Protein AF-A0AAJ0U2A5-F1 (afdb_monomer)

Mean predicted aligned error: 6.39 Å

Foldseek 3Di:
DAAEDALVLVLLCLDPPDPCVVVSVVVCVVCLVVAYEYEPVSLVSNLCQQQDPPHPPRDPSVVSVVSVVVVQVDPSYDYDYDPDDPVPDPQDPVVPVPDPVCPSDPDDRPPDD

Nearest PDB structures (foldseek):
  7vwo-assembly3_I  TM=8.302E-01  e=1.934E-04  Mycobacterium tuberculosis H37Rv
  5wz4-assembly1_B  TM=6.423E-01  e=7.287E-03  Mycobacterium tuberculosis H37Rv
  3ix7-assembly1_B  TM=4.578E-01  e=4.311E+00  Thermus thermophilus HB8

Sequence (113 aa):
MRALLDVNVLVALLDASHMHHGTAMRWLEREQAHGWASCPITQNGCIRIMSQPAYPAPLPAAAVVARLAEAVVGPDHQFWPDDLNPVVEQTLTWGQVLGHRQLNRHATPVERA

InterPro domains:
  IPR029060 PIN-like domain superfamily [SSF88723] (1-82)

pLDDT: mean 87.26, std 15.44, range [34.84, 98.38]

Organism: NCBI:txid85075

Secondary structure (DSSP, 8-state):
-PEEPPHHHHHHHH-TTSTTHHHHHHHHHHHTTT-EEE-HHHHHHHHHHHTSTTSSSPPPHHHHHHHHHHHHTSTTEEE------TTT-TTS-GGG--SGGGTTS--------

Radius of gyration: 15.54 Å; Cα contacts (8 Å, |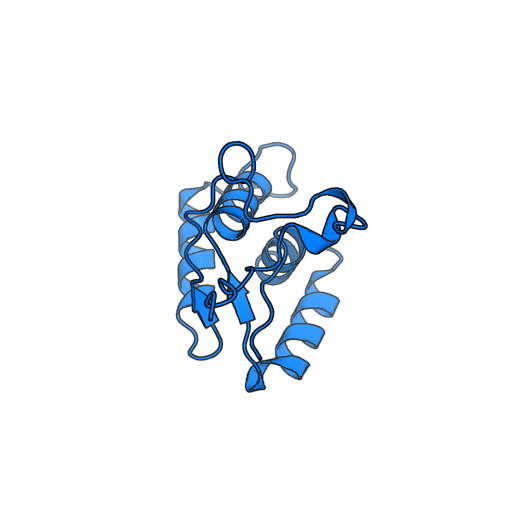Δi|>4): 110; chains: 1; bounding box: 39×26×38 Å

Solvent-accessible surface area (backbone atoms only — not comparable to full-atom values): 6802 Å² total; per-residue (Å²): 115,60,45,61,48,53,33,69,51,52,40,18,60,75,30,82,84,37,95,48,13,71,61,39,46,57,49,46,69,74,39,43,92,44,22,35,26,41,33,66,68,27,52,53,46,30,33,56,50,48,38,30,88,89,33,85,87,50,39,59,51,70,58,43,49,53,55,50,53,63,64,58,66,42,91,41,42,42,82,44,87,81,87,82,50,81,88,80,45,82,85,64,66,65,91,72,60,89,48,82,86,59,72,69,52,86,75,74,80,76,79,81,126

Structure (mmCIF, N/CA/C/O backbone):
data_AF-A0AAJ0U2A5-F1
#
_entry.id   AF-A0AAJ0U2A5-F1
#
loop_
_atom_site.group_PDB
_atom_site.id
_atom_site.type_symbol
_atom_site.label_atom_id
_atom_site.label_alt_id
_atom_site.label_comp_id
_atom_site.label_asym_id
_atom_site.label_entity_id
_atom_site.label_seq_id
_atom_site.pdbx_PDB_ins_code
_atom_site.Cartn_x
_atom_site.Cartn_y
_atom_site.Cartn_z
_atom_site.occupancy
_atom_site.B_iso_or_equiv
_atom_site.auth_seq_id
_atom_site.auth_comp_id
_atom_site.auth_asym_id
_atom_site.auth_atom_id
_atom_site.pdbx_PDB_model_num
ATOM 1 N N . MET A 1 1 ? -18.530 -3.488 5.108 1.00 76.50 1 MET A N 1
ATOM 2 C CA . MET A 1 1 ? -17.544 -2.724 5.907 1.00 76.50 1 MET A CA 1
ATOM 3 C C . MET A 1 1 ? -16.225 -2.835 5.156 1.00 76.50 1 MET A C 1
ATOM 5 O O . MET A 1 1 ? -15.890 -3.960 4.810 1.00 76.50 1 MET A O 1
ATOM 9 N N . ARG A 1 2 ? -15.539 -1.731 4.828 1.00 90.25 2 ARG A N 1
ATOM 10 C CA . ARG A 1 2 ? -14.285 -1.792 4.050 1.00 90.25 2 ARG A CA 1
ATOM 11 C C . ARG A 1 2 ? -13.151 -2.384 4.887 1.00 90.25 2 ARG A C 1
ATOM 13 O O . ARG A 1 2 ? -13.066 -2.103 6.082 1.00 90.25 2 ARG A O 1
ATOM 20 N N . ALA A 1 3 ? -12.277 -3.169 4.264 1.00 92.25 3 ALA A N 1
ATOM 21 C CA . ALA A 1 3 ? -11.092 -3.719 4.921 1.00 92.25 3 ALA A CA 1
ATOM 22 C C . ALA A 1 3 ? -9.867 -2.814 4.706 1.00 92.25 3 ALA A C 1
ATOM 24 O O . ALA A 1 3 ? -9.478 -2.578 3.565 1.00 92.25 3 ALA A O 1
ATOM 25 N N . LEU A 1 4 ? -9.232 -2.342 5.784 1.00 93.62 4 LEU A N 1
ATOM 26 C CA . LEU A 1 4 ? -7.935 -1.661 5.696 1.00 93.62 4 LEU A CA 1
ATOM 27 C C . LEU A 1 4 ? -6.843 -2.684 5.372 1.00 93.62 4 LEU A C 1
ATOM 29 O O . LEU A 1 4 ? -6.632 -3.635 6.129 1.00 93.62 4 LEU A O 1
ATOM 33 N N . LEU A 1 5 ? -6.178 -2.507 4.231 1.00 94.75 5 LEU A N 1
ATOM 34 C CA . LEU A 1 5 ? -5.155 -3.438 3.770 1.00 94.75 5 LEU A CA 1
ATOM 35 C C . LEU A 1 5 ? -3.831 -3.206 4.478 1.00 94.75 5 LEU A C 1
ATOM 37 O O . LEU A 1 5 ? -3.337 -2.087 4.544 1.00 94.75 5 LEU A O 1
ATOM 41 N N . ASP A 1 6 ? -3.220 -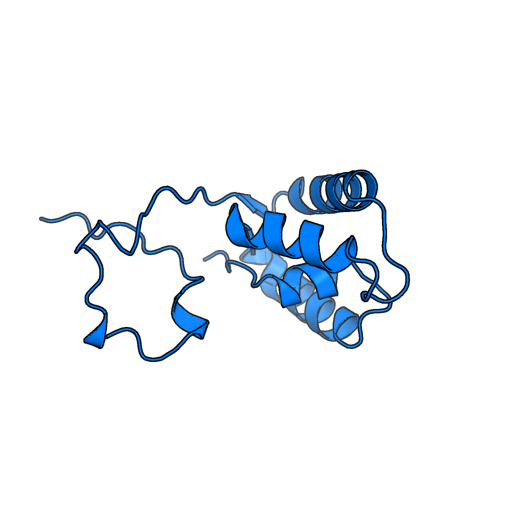4.294 4.936 1.00 94.00 6 ASP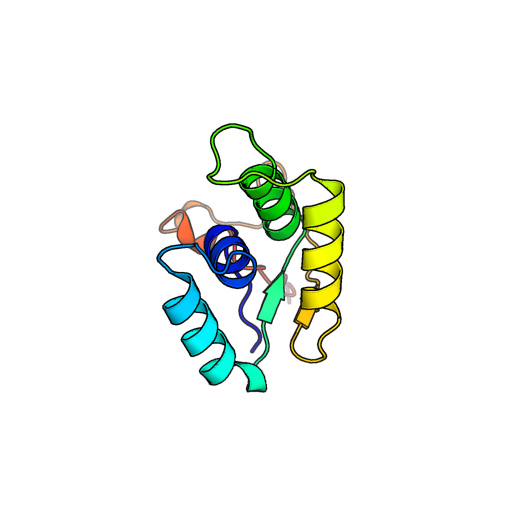 A N 1
ATOM 42 C CA . ASP A 1 6 ? -1.827 -4.284 5.370 1.00 94.00 6 ASP A CA 1
ATOM 43 C C . ASP A 1 6 ? -0.882 -3.937 4.207 1.00 94.00 6 ASP A C 1
ATOM 45 O O . ASP A 1 6 ? -1.179 -4.220 3.041 1.00 94.00 6 ASP A O 1
ATOM 49 N N . VAL A 1 7 ? 0.296 -3.395 4.535 1.00 96.12 7 VAL A N 1
ATOM 50 C CA . VAL A 1 7 ? 1.354 -3.075 3.565 1.00 96.12 7 VAL A CA 1
ATOM 51 C C . VAL A 1 7 ? 1.649 -4.263 2.644 1.00 96.12 7 VAL A C 1
ATOM 53 O O . VAL A 1 7 ? 1.723 -4.088 1.430 1.00 96.12 7 VAL A O 1
ATOM 56 N N . ASN A 1 8 ? 1.777 -5.477 3.186 1.00 95.38 8 ASN A N 1
ATOM 57 C CA . ASN A 1 8 ? 2.140 -6.651 2.391 1.00 95.38 8 ASN A CA 1
ATOM 58 C C . ASN A 1 8 ? 1.033 -7.074 1.422 1.00 95.38 8 ASN A C 1
ATOM 60 O O . ASN A 1 8 ? 1.324 -7.606 0.352 1.00 95.38 8 ASN A O 1
ATOM 64 N N . VAL A 1 9 ? -0.234 -6.840 1.774 1.00 96.25 9 VAL A N 1
ATOM 65 C CA . VAL A 1 9 ? -1.355 -7.111 0.864 1.00 96.25 9 VAL A CA 1
ATOM 66 C C . VAL A 1 9 ? -1.338 -6.107 -0.282 1.00 96.25 9 VAL A C 1
ATOM 68 O O . VAL A 1 9 ? -1.496 -6.505 -1.432 1.00 96.25 9 VAL A O 1
ATOM 71 N N . LEU A 1 10 ? -1.075 -4.830 0.009 1.00 96.62 10 LEU A N 1
ATOM 72 C CA . LEU A 1 10 ? -0.977 -3.789 -1.012 1.00 96.62 10 LEU A CA 1
ATOM 73 C C . LEU A 1 10 ? 0.192 -4.044 -1.977 1.00 96.62 10 LEU A C 1
ATOM 75 O O . LEU A 1 10 ? 0.007 -3.982 -3.190 1.00 96.62 10 LEU A O 1
ATOM 79 N N . VAL A 1 11 ? 1.359 -4.431 -1.452 1.00 97.88 11 VAL A N 1
ATOM 80 C CA . VAL A 1 11 ? 2.514 -4.853 -2.264 1.00 97.88 11 VAL A CA 1
ATOM 81 C C . VAL A 1 11 ? 2.150 -6.053 -3.142 1.00 97.88 11 VAL A C 1
ATOM 83 O O . V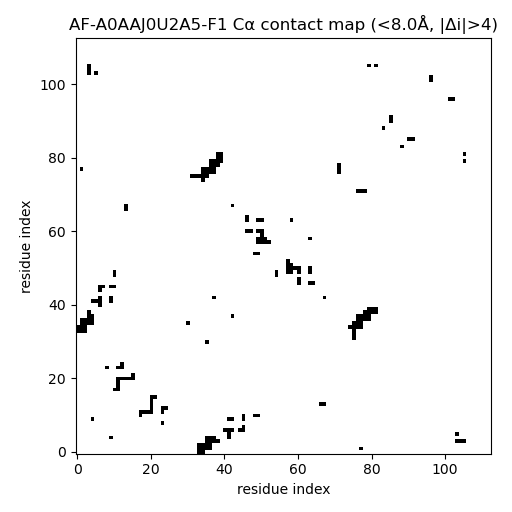AL A 1 11 ? 2.393 -6.023 -4.345 1.00 97.88 11 VAL A O 1
ATOM 86 N N . ALA A 1 12 ? 1.503 -7.079 -2.580 1.00 97.88 12 ALA A N 1
ATOM 87 C CA . ALA A 1 12 ? 1.086 -8.255 -3.341 1.00 97.88 12 ALA A CA 1
ATOM 88 C C . ALA A 1 12 ? 0.068 -7.931 -4.448 1.00 97.88 12 ALA A C 1
ATOM 90 O O . ALA A 1 12 ? 0.088 -8.582 -5.488 1.00 97.88 12 ALA A O 1
ATOM 91 N N . LEU A 1 13 ? -0.820 -6.952 -4.252 1.00 96.50 13 LEU A N 1
ATOM 92 C CA . LEU A 1 13 ? -1.760 -6.510 -5.288 1.00 96.50 13 LEU A CA 1
ATOM 93 C C . LEU A 1 13 ? -1.048 -5.769 -6.427 1.00 96.50 13 LEU A C 1
ATOM 95 O O . LEU A 1 13 ? -1.364 -5.995 -7.593 1.00 96.50 13 LEU A O 1
ATOM 99 N N . LEU A 1 14 ? -0.075 -4.914 -6.106 1.00 96.31 14 LEU A N 1
ATOM 100 C CA . LEU A 1 14 ? 0.626 -4.096 -7.099 1.00 96.31 14 LEU A CA 1
ATOM 101 C C . LEU A 1 14 ? 1.758 -4.841 -7.818 1.00 96.31 14 LEU A C 1
ATOM 103 O O . LEU A 1 14 ? 2.125 -4.470 -8.932 1.00 96.31 14 LEU A O 1
ATOM 107 N N . ASP A 1 15 ? 2.319 -5.894 -7.239 1.00 96.94 15 ASP A N 1
ATOM 108 C CA . ASP A 1 15 ? 3.389 -6.676 -7.855 1.00 96.94 15 ASP A CA 1
ATOM 109 C C . ASP A 1 15 ? 2.885 -8.038 -8.347 1.00 96.94 15 ASP A C 1
ATOM 111 O O . ASP A 1 15 ? 2.692 -8.969 -7.568 1.00 96.94 15 ASP A O 1
ATOM 115 N N . ALA A 1 16 ? 2.731 -8.174 -9.667 1.00 96.31 16 ALA A N 1
ATOM 116 C CA . ALA A 1 16 ? 2.291 -9.418 -10.298 1.00 96.31 16 ALA A CA 1
ATOM 117 C C . ALA A 1 16 ? 3.286 -10.582 -10.127 1.00 96.31 16 ALA A C 1
ATOM 119 O O . ALA A 1 16 ? 2.899 -11.744 -10.252 1.00 96.31 16 ALA A O 1
ATOM 120 N N . SER A 1 17 ? 4.557 -10.285 -9.836 1.00 96.12 17 SER A N 1
ATOM 121 C CA . SER A 1 17 ? 5.590 -11.289 -9.561 1.00 96.12 17 SER A CA 1
ATOM 122 C C . SER A 1 17 ? 5.629 -11.728 -8.094 1.00 96.12 17 SER A C 1
ATOM 124 O O . SER A 1 17 ? 6.289 -12.713 -7.755 1.00 96.12 17 SER A O 1
ATOM 126 N N . HIS A 1 18 ? 4.889 -11.046 -7.216 1.00 97.00 18 HIS A N 1
ATOM 127 C CA . HIS A 1 18 ? 4.833 -11.379 -5.803 1.00 97.00 18 HIS A CA 1
ATOM 128 C C . HIS A 1 18 ? 4.166 -12.744 -5.593 1.00 97.00 18 HIS A C 1
ATOM 130 O O . HIS A 1 18 ? 3.081 -13.018 -6.107 1.00 97.00 18 HIS A O 1
ATOM 136 N N . MET A 1 19 ? 4.756 -13.597 -4.750 1.00 97.12 19 MET A N 1
ATOM 137 C CA . MET A 1 19 ? 4.274 -14.972 -4.527 1.00 97.12 19 MET A CA 1
ATOM 138 C C . MET A 1 19 ? 2.815 -15.063 -4.041 1.00 97.12 19 MET A C 1
ATOM 140 O O . MET A 1 19 ? 2.153 -16.087 -4.204 1.00 97.12 19 MET A O 1
ATOM 144 N N . HIS A 1 20 ? 2.305 -13.991 -3.429 1.00 97.94 20 HIS A N 1
ATOM 145 C C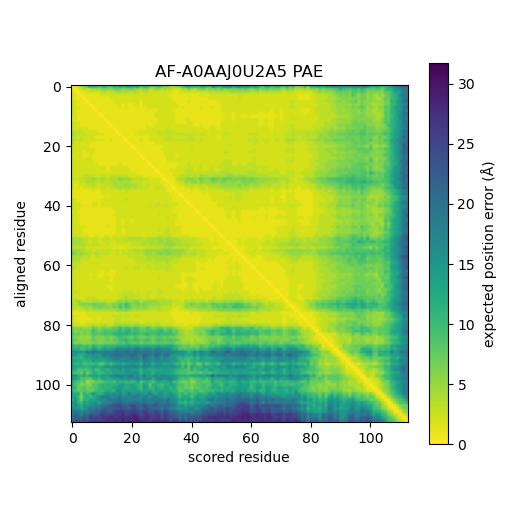A . HIS A 1 20 ? 0.926 -13.894 -2.946 1.00 97.94 20 HIS A CA 1
ATOM 146 C C . HIS A 1 20 ? -0.016 -13.110 -3.865 1.00 97.94 20 HIS A C 1
ATOM 148 O O . HIS A 1 20 ? -1.183 -12.965 -3.506 1.00 97.94 20 HIS A O 1
ATOM 154 N N . HIS A 1 21 ? 0.434 -12.654 -5.039 1.00 97.69 21 HIS A N 1
ATOM 155 C CA . HIS A 1 21 ? -0.373 -11.845 -5.957 1.00 97.69 21 HIS A CA 1
ATOM 156 C C . HIS A 1 21 ? -1.721 -12.496 -6.274 1.00 97.69 21 HIS A C 1
ATOM 158 O O . HIS A 1 21 ? -2.774 -11.925 -6.003 1.00 97.69 21 HIS A O 1
ATOM 164 N N . GLY A 1 22 ? -1.713 -13.756 -6.719 1.00 98.19 22 GLY A N 1
ATOM 165 C CA . GLY A 1 22 ? -2.953 -14.474 -7.024 1.00 98.19 22 GLY A CA 1
ATOM 166 C C . GLY A 1 22 ? -3.874 -14.655 -5.810 1.00 98.19 22 GLY A C 1
ATOM 167 O O . GLY A 1 22 ? -5.092 -14.652 -5.954 1.00 98.19 22 GLY A O 1
ATOM 168 N N . THR A 1 23 ? -3.324 -14.796 -4.600 1.00 98.06 23 THR A N 1
ATOM 169 C CA . THR A 1 23 ? -4.137 -14.884 -3.374 1.00 98.06 23 THR A CA 1
ATOM 170 C C . THR A 1 23 ? -4.763 -13.538 -3.021 1.00 98.06 23 THR A C 1
ATOM 172 O O . THR A 1 23 ? -5.940 -13.511 -2.663 1.00 98.06 23 THR A O 1
ATOM 175 N N . ALA A 1 24 ? -4.008 -12.445 -3.150 1.00 97.31 24 ALA A N 1
ATOM 176 C CA . ALA A 1 24 ? -4.488 -11.092 -2.900 1.00 97.31 24 ALA A CA 1
ATOM 177 C C . ALA A 1 24 ? -5.568 -10.683 -3.915 1.00 97.31 24 ALA A C 1
ATOM 179 O O . ALA A 1 24 ? -6.631 -10.227 -3.505 1.00 97.31 24 ALA A O 1
ATOM 180 N N . MET A 1 25 ? -5.357 -10.956 -5.207 1.00 96.56 25 MET A N 1
ATOM 181 C CA . MET A 1 25 ? -6.343 -10.698 -6.265 1.00 96.56 25 MET A CA 1
ATOM 182 C C . MET A 1 25 ? -7.642 -11.473 -6.037 1.00 96.56 25 MET A C 1
ATOM 184 O O . MET A 1 25 ? -8.709 -10.873 -6.001 1.00 96.56 25 MET A O 1
ATOM 188 N N . ARG A 1 26 ? -7.565 -12.782 -5.752 1.00 97.38 26 ARG A N 1
ATOM 189 C CA . ARG A 1 26 ? -8.760 -13.584 -5.425 1.00 97.38 26 ARG A CA 1
ATOM 190 C C . ARG A 1 26 ? -9.499 -13.079 -4.189 1.00 97.38 26 ARG A C 1
ATOM 192 O O . ARG A 1 26 ? -10.702 -13.277 -4.071 1.00 97.38 26 ARG A O 1
ATOM 199 N N . TRP A 1 27 ? -8.782 -12.533 -3.208 1.00 95.56 27 TRP A N 1
ATOM 200 C CA . TRP A 1 27 ? -9.419 -11.912 -2.051 1.00 95.56 27 TRP A CA 1
ATOM 201 C C . TRP A 1 27 ? -10.126 -10.615 -2.454 1.00 95.56 27 TRP A C 1
ATOM 203 O O . TRP A 1 27 ? -11.296 -10.459 -2.119 1.00 95.56 27 TRP A O 1
ATOM 213 N N . LEU A 1 28 ? -9.464 -9.749 -3.227 1.00 94.00 28 LEU A N 1
ATOM 214 C CA . LEU A 1 28 ? -10.028 -8.481 -3.682 1.00 94.00 28 LEU A CA 1
ATOM 215 C C . LEU A 1 28 ? -11.278 -8.701 -4.543 1.00 94.00 28 LEU A C 1
ATOM 217 O O . LEU A 1 28 ? -12.289 -8.063 -4.299 1.00 94.00 28 LEU A O 1
ATOM 221 N N . GLU A 1 29 ? -11.250 -9.659 -5.471 1.00 94.44 29 GLU A N 1
ATOM 222 C CA . GLU A 1 29 ? -12.406 -10.039 -6.296 1.00 94.44 29 GLU A CA 1
ATOM 223 C C . GLU A 1 29 ? -13.607 -10.486 -5.451 1.00 94.44 29 GLU A C 1
ATOM 225 O O . GLU A 1 29 ? -14.744 -10.118 -5.739 1.00 94.44 29 GLU A O 1
ATOM 230 N N . ARG A 1 30 ? -13.369 -11.261 -4.385 1.00 94.75 30 ARG A N 1
ATOM 231 C CA . ARG A 1 30 ? -14.437 -11.716 -3.479 1.00 94.75 30 ARG A CA 1
ATOM 232 C C . ARG A 1 30 ? -14.997 -10.591 -2.613 1.00 94.75 30 ARG A C 1
ATOM 234 O O . ARG A 1 30 ? -16.190 -10.591 -2.331 1.00 94.75 30 ARG A O 1
ATOM 241 N N . GLU A 1 31 ? -14.151 -9.660 -2.181 1.00 93.00 31 GLU A N 1
ATOM 242 C CA . GLU A 1 31 ? -14.518 -8.590 -1.246 1.00 93.00 31 GLU A CA 1
ATOM 243 C C . GLU A 1 31 ? -14.803 -7.245 -1.926 1.00 93.00 31 GLU A C 1
ATOM 245 O O . GLU A 1 31 ? -15.119 -6.271 -1.243 1.00 93.00 31 GLU A O 1
ATOM 250 N N . GLN A 1 32 ? -14.747 -7.172 -3.259 1.00 89.81 32 GLN A N 1
ATOM 251 C CA . GLN A 1 32 ? -14.885 -5.926 -4.019 1.00 89.81 32 GLN A CA 1
ATOM 252 C C . GLN A 1 32 ? -16.163 -5.156 -3.657 1.00 89.81 32 GLN A C 1
ATOM 254 O O . GLN A 1 32 ? -16.132 -3.936 -3.517 1.00 89.81 32 GLN A O 1
ATOM 259 N N . ALA A 1 33 ? -17.272 -5.868 -3.426 1.00 91.81 33 ALA A N 1
ATOM 260 C CA . ALA A 1 33 ? -18.546 -5.270 -3.022 1.00 91.81 33 ALA A CA 1
ATOM 261 C C . ALA A 1 33 ? -18.493 -4.584 -1.641 1.00 91.81 33 ALA A C 1
ATOM 263 O O . ALA A 1 33 ? -19.232 -3.632 -1.392 1.00 91.81 33 ALA A O 1
ATOM 264 N N . HIS A 1 34 ? -17.628 -5.051 -0.737 1.00 93.19 34 HIS A N 1
ATOM 265 C CA . HIS A 1 34 ? -17.390 -4.418 0.561 1.00 93.19 34 HIS A CA 1
ATOM 266 C C . HIS A 1 34 ? -16.361 -3.289 0.484 1.00 93.19 34 HIS A C 1
ATOM 268 O O . HIS A 1 34 ? -16.370 -2.415 1.356 1.00 93.19 34 HIS A O 1
ATOM 274 N N . GLY A 1 35 ? -15.515 -3.316 -0.547 1.00 93.31 35 GLY A N 1
ATOM 275 C CA . GLY A 1 35 ? -14.421 -2.390 -0.781 1.00 93.31 35 GLY A CA 1
ATOM 276 C C . GLY A 1 35 ? -13.242 -2.584 0.172 1.00 93.31 35 GLY A C 1
ATOM 277 O O . GLY A 1 35 ? -13.265 -3.369 1.126 1.00 93.31 35 GLY A O 1
ATOM 278 N N . TRP A 1 36 ? -12.200 -1.806 -0.062 1.00 95.56 36 TRP A N 1
ATOM 279 C CA . TRP A 1 36 ? -10.972 -1.812 0.716 1.00 95.56 36 TRP A CA 1
ATOM 280 C C . TRP A 1 36 ? -10.533 -0.387 1.034 1.00 95.56 36 TRP A C 1
ATOM 282 O O . TRP A 1 36 ? -11.005 0.589 0.452 1.00 95.56 36 TRP A O 1
ATOM 292 N N . ALA A 1 37 ? -9.650 -0.262 2.011 1.00 95.62 37 ALA A N 1
ATOM 293 C CA . ALA A 1 37 ? -9.090 1.008 2.414 1.00 95.62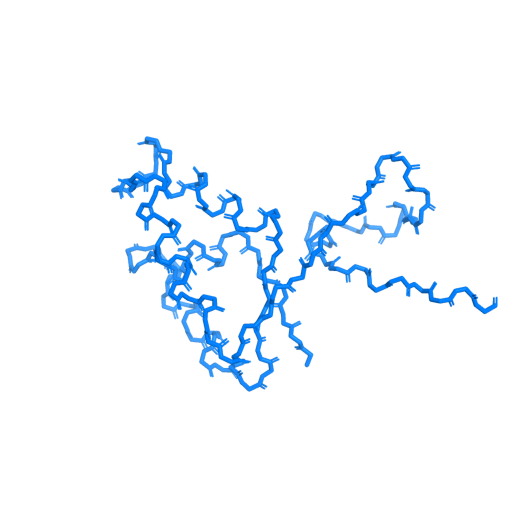 37 ALA A CA 1
ATOM 294 C C . ALA A 1 37 ? -7.569 0.936 2.494 1.00 95.62 37 ALA A C 1
ATOM 296 O O . ALA A 1 37 ? -6.980 -0.122 2.727 1.00 95.62 37 ALA A O 1
ATOM 297 N N . SER A 1 38 ? -6.943 2.094 2.336 1.00 96.12 38 SER A N 1
ATOM 298 C CA . SER A 1 38 ? -5.540 2.322 2.675 1.00 96.12 38 SER A CA 1
ATOM 299 C C . SER A 1 38 ? -5.432 3.562 3.551 1.00 96.12 38 SER A C 1
ATOM 301 O O . SER A 1 38 ? -6.272 4.454 3.455 1.00 96.12 38 SER A O 1
ATOM 303 N N . CYS A 1 39 ? -4.364 3.664 4.325 1.00 95.00 39 CYS A N 1
ATOM 304 C CA . CYS A 1 39 ? -4.037 4.830 5.138 1.00 95.00 39 CYS A CA 1
ATOM 305 C C . CYS A 1 39 ? -2.611 5.336 4.829 1.00 95.00 39 CYS A C 1
ATOM 307 O O . CYS A 1 39 ? -1.888 4.680 4.059 1.00 95.00 39 CYS A O 1
ATOM 309 N N . PRO A 1 40 ? -2.167 6.468 5.417 1.00 94.44 40 PRO A N 1
ATOM 310 C CA . PRO A 1 40 ? -0.811 6.979 5.221 1.00 94.44 40 PRO A CA 1
ATOM 311 C C . PRO A 1 40 ? 0.274 5.919 5.454 1.00 94.44 40 PRO A C 1
ATOM 313 O O . PRO A 1 40 ? 1.183 5.769 4.638 1.00 94.44 40 PRO A O 1
ATOM 316 N N . ILE A 1 41 ? 0.156 5.131 6.530 1.00 9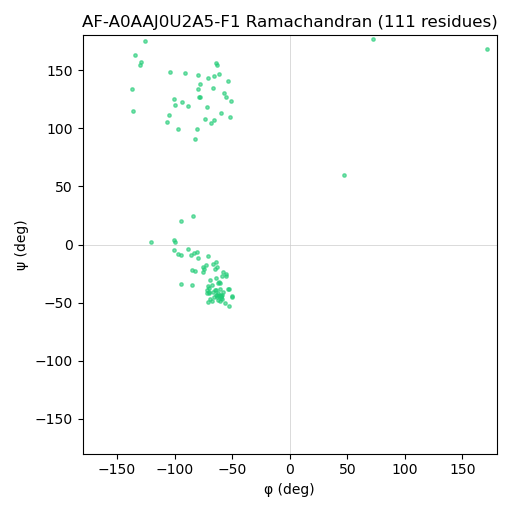3.50 41 ILE A N 1
ATOM 317 C CA . ILE A 1 41 ? 1.140 4.100 6.891 1.00 93.50 41 ILE A CA 1
ATOM 318 C C . ILE A 1 41 ? 1.223 3.022 5.807 1.00 93.50 41 ILE A C 1
ATOM 320 O O . ILE A 1 41 ? 2.320 2.646 5.389 1.00 93.50 41 ILE A O 1
ATOM 324 N N . THR A 1 42 ? 0.081 2.540 5.312 1.00 95.75 42 THR A N 1
ATOM 325 C CA . THR A 1 42 ? 0.051 1.431 4.350 1.00 95.75 42 THR A CA 1
ATOM 326 C C . THR A 1 42 ? 0.559 1.860 2.975 1.00 95.75 42 THR A C 1
ATOM 328 O O . THR A 1 42 ? 1.313 1.123 2.340 1.00 95.75 42 THR A O 1
ATOM 331 N N . GLN A 1 43 ? 0.208 3.076 2.535 1.00 97.31 43 GLN A N 1
ATOM 332 C CA . GLN A 1 43 ? 0.674 3.635 1.263 1.00 97.31 43 GLN A CA 1
ATOM 333 C C . GLN A 1 43 ? 2.181 3.921 1.298 1.00 97.31 43 GLN A C 1
ATOM 335 O O . GLN A 1 43 ? 2.915 3.462 0.422 1.00 97.31 43 GLN A O 1
ATOM 340 N N . ASN A 1 44 ? 2.666 4.588 2.350 1.00 97.00 44 ASN A N 1
ATOM 341 C CA . ASN A 1 44 ? 4.093 4.867 2.522 1.00 97.00 44 ASN A CA 1
ATOM 342 C C . ASN A 1 44 ? 4.911 3.580 2.651 1.00 97.00 44 ASN A C 1
ATOM 344 O O . ASN A 1 44 ? 5.974 3.464 2.043 1.00 97.00 44 ASN A O 1
ATOM 348 N N . GLY A 1 45 ? 4.415 2.595 3.406 1.00 97.00 45 GLY A N 1
ATOM 349 C CA . GLY A 1 45 ? 5.053 1.288 3.537 1.00 97.00 45 GLY A CA 1
ATOM 350 C C . GLY A 1 45 ? 5.192 0.578 2.191 1.00 97.00 45 GLY A C 1
ATOM 351 O O . GLY A 1 45 ? 6.273 0.084 1.876 1.00 97.00 45 GLY A O 1
ATOM 352 N N . CYS A 1 46 ? 4.140 0.596 1.369 1.00 98.06 46 CYS A N 1
ATOM 353 C CA . CYS A 1 46 ? 4.158 0.002 0.035 1.00 98.06 46 CYS A CA 1
ATOM 354 C C . CYS A 1 46 ? 5.185 0.677 -0.880 1.00 98.06 46 CYS A C 1
ATOM 356 O O . CYS A 1 46 ? 6.002 -0.010 -1.494 1.00 98.06 46 CYS A O 1
ATOM 358 N N . ILE A 1 47 ? 5.196 2.016 -0.920 1.00 98.38 47 ILE A N 1
ATOM 359 C CA . ILE A 1 47 ? 6.177 2.793 -1.693 1.00 98.38 47 ILE A CA 1
ATOM 360 C C . ILE A 1 47 ? 7.593 2.411 -1.266 1.00 98.38 47 ILE A C 1
ATOM 362 O O . ILE A 1 47 ? 8.415 2.054 -2.105 1.00 98.38 47 ILE A O 1
ATOM 366 N N . ARG A 1 48 ? 7.855 2.414 0.045 1.00 98.38 48 ARG A N 1
ATOM 367 C CA . ARG A 1 48 ? 9.183 2.154 0.607 1.00 98.38 48 ARG A CA 1
ATOM 368 C C . ARG A 1 48 ? 9.680 0.736 0.319 1.00 98.38 48 ARG A C 1
ATOM 370 O O . ARG A 1 48 ? 10.865 0.565 0.054 1.00 98.38 48 ARG A O 1
ATOM 377 N N . ILE A 1 49 ? 8.797 -0.266 0.375 1.00 98.06 49 ILE A N 1
ATOM 378 C CA . ILE A 1 49 ? 9.143 -1.667 0.089 1.00 98.06 49 ILE A CA 1
ATOM 379 C C . ILE A 1 49 ? 9.419 -1.869 -1.400 1.00 98.06 49 ILE A C 1
ATOM 381 O O . ILE A 1 49 ? 10.453 -2.423 -1.750 1.00 98.06 49 ILE A O 1
ATOM 385 N N . MET A 1 50 ? 8.542 -1.404 -2.288 1.00 98.19 50 MET A N 1
ATOM 386 C CA . MET A 1 50 ? 8.710 -1.652 -3.725 1.00 98.19 50 MET A CA 1
ATOM 387 C C . MET A 1 50 ? 9.851 -0.833 -4.347 1.00 98.19 50 MET A C 1
ATOM 389 O O . MET A 1 50 ? 10.319 -1.168 -5.435 1.00 98.19 50 MET A O 1
ATOM 393 N N . SER A 1 51 ? 10.307 0.230 -3.672 1.00 98.12 51 SER A N 1
ATOM 394 C CA . SER A 1 51 ? 11.400 1.080 -4.150 1.00 98.12 51 SER A CA 1
ATOM 395 C C . SER A 1 51 ? 12.762 0.816 -3.513 1.00 98.12 51 SER A C 1
ATOM 397 O O . SER A 1 51 ? 13.735 1.469 -3.892 1.00 98.12 51 SER A O 1
ATOM 399 N N . GLN A 1 52 ? 12.868 -0.070 -2.517 1.00 97.12 52 GLN A N 1
ATOM 400 C CA . GLN A 1 52 ? 14.163 -0.333 -1.879 1.00 97.12 52 GLN A CA 1
ATOM 401 C C . GLN A 1 52 ? 15.036 -1.280 -2.726 1.00 97.12 52 GLN A C 1
ATOM 403 O O . GLN A 1 52 ? 14.515 -2.233 -3.301 1.00 97.12 52 GLN A O 1
ATOM 408 N N . PRO A 1 53 ? 16.374 -1.115 -2.733 1.00 97.00 53 PRO A N 1
ATOM 409 C CA . PRO A 1 53 ? 17.269 -1.913 -3.581 1.00 97.00 53 PRO A CA 1
ATOM 410 C C . PRO A 1 53 ? 17.216 -3.431 -3.366 1.00 97.00 53 PRO A C 1
ATOM 412 O O . PRO A 1 53 ? 17.525 -4.189 -4.277 1.00 97.00 53 PRO A O 1
ATOM 415 N N . ALA A 1 54 ? 16.852 -3.881 -2.162 1.00 97.06 54 ALA A N 1
ATOM 416 C CA . ALA A 1 54 ? 16.769 -5.303 -1.833 1.00 97.06 54 ALA A CA 1
ATOM 417 C C . ALA A 1 54 ? 15.444 -5.961 -2.264 1.00 97.06 54 ALA A C 1
ATOM 419 O O . ALA A 1 54 ? 15.299 -7.173 -2.123 1.00 97.06 54 ALA A O 1
ATOM 420 N N . TYR A 1 55 ? 14.464 -5.187 -2.742 1.00 97.00 55 TYR A N 1
ATOM 421 C CA . TYR A 1 55 ? 13.226 -5.744 -3.284 1.00 97.00 55 TYR A CA 1
ATOM 422 C C . TYR A 1 55 ? 13.471 -6.276 -4.706 1.00 97.00 55 TYR A C 1
ATOM 424 O O . TYR A 1 55 ? 14.180 -5.617 -5.469 1.00 97.00 55 TYR A O 1
ATOM 432 N N . PRO A 1 56 ? 12.929 -7.445 -5.092 1.00 95.44 56 PRO A N 1
ATOM 433 C CA . PRO A 1 56 ? 13.068 -7.953 -6.455 1.00 95.44 56 PRO A CA 1
ATOM 434 C C . PRO A 1 56 ? 12.532 -6.956 -7.491 1.00 95.44 56 PRO A C 1
ATOM 436 O O . PRO A 1 56 ? 11.418 -6.468 -7.349 1.00 95.44 56 PRO A O 1
ATOM 439 N N . ALA A 1 57 ? 13.323 -6.670 -8.533 1.00 94.00 57 ALA A N 1
ATOM 440 C CA . ALA A 1 57 ? 12.976 -5.714 -9.594 1.00 94.00 57 ALA A CA 1
ATOM 441 C C . ALA A 1 57 ? 12.419 -4.375 -9.047 1.00 94.00 57 ALA A C 1
ATOM 443 O O . ALA A 1 57 ? 11.277 -4.008 -9.341 1.00 94.00 57 ALA A O 1
ATOM 444 N N . PRO A 1 58 ? 13.204 -3.645 -8.232 1.00 96.62 58 PRO A N 1
ATOM 445 C CA . PRO A 1 58 ? 12.705 -2.472 -7.534 1.00 96.62 58 PRO A CA 1
ATOM 446 C C . PRO A 1 58 ? 12.349 -1.364 -8.527 1.00 96.62 58 PRO A C 1
ATOM 448 O O . PRO A 1 58 ? 13.026 -1.165 -9.540 1.00 96.62 58 PRO A O 1
ATOM 451 N N . LEU A 1 59 ? 11.297 -0.613 -8.216 1.00 97.44 59 LEU A N 1
ATOM 452 C CA . LEU A 1 59 ? 10.837 0.505 -9.036 1.00 97.44 59 LEU A CA 1
ATOM 453 C C . LEU A 1 59 ? 11.245 1.841 -8.407 1.00 97.44 59 LEU A C 1
ATOM 455 O O . LEU A 1 59 ? 11.252 1.971 -7.184 1.00 97.44 59 LEU A O 1
ATOM 459 N N . PRO A 1 60 ? 11.514 2.890 -9.203 1.00 98.06 60 PRO A N 1
ATOM 460 C CA . PRO A 1 60 ? 11.616 4.239 -8.661 1.00 98.06 60 PRO A CA 1
ATOM 461 C C . PRO A 1 60 ? 10.356 4.591 -7.859 1.00 98.06 60 PRO A C 1
ATOM 463 O O . PRO A 1 60 ? 9.246 4.284 -8.295 1.00 98.06 60 PRO A O 1
ATOM 466 N N . ALA A 1 61 ? 10.503 5.283 -6.726 1.00 98.12 61 ALA A N 1
ATOM 467 C CA . ALA A 1 61 ? 9.369 5.627 -5.861 1.00 98.12 61 ALA A CA 1
ATOM 468 C C . ALA A 1 61 ? 8.232 6.334 -6.626 1.00 98.12 61 ALA A C 1
ATOM 470 O O . ALA A 1 61 ? 7.064 6.026 -6.414 1.00 98.12 61 ALA A O 1
ATOM 471 N N . ALA A 1 62 ? 8.569 7.206 -7.583 1.00 98.06 62 ALA A N 1
ATOM 472 C CA . ALA A 1 62 ? 7.593 7.869 -8.448 1.00 98.06 62 ALA A CA 1
ATOM 473 C C . ALA A 1 62 ? 6.764 6.887 -9.299 1.00 98.06 62 ALA A C 1
ATOM 475 O O . ALA A 1 62 ? 5.563 7.080 -9.463 1.00 98.06 62 ALA A O 1
ATOM 476 N N . ALA A 1 63 ? 7.377 5.809 -9.800 1.00 98.06 63 ALA A N 1
ATOM 477 C CA . ALA A 1 63 ? 6.662 4.773 -10.540 1.00 98.06 63 ALA A CA 1
ATOM 478 C C . ALA A 1 63 ? 5.740 3.963 -9.616 1.00 98.06 63 ALA A C 1
ATOM 480 O O . ALA A 1 63 ? 4.619 3.645 -10.002 1.00 98.06 63 ALA A O 1
ATOM 481 N N . VAL A 1 64 ? 6.165 3.680 -8.378 1.00 98.00 64 VAL A N 1
ATOM 482 C CA . VAL A 1 64 ? 5.295 3.022 -7.389 1.00 98.00 64 VAL A CA 1
ATOM 483 C C . VAL A 1 64 ? 4.097 3.908 -7.042 1.00 98.00 64 VAL A C 1
ATOM 485 O O . VAL A 1 64 ? 2.973 3.417 -7.010 1.00 98.00 64 VAL A O 1
ATOM 488 N N . VAL A 1 65 ? 4.315 5.213 -6.848 1.00 98.06 65 VAL A N 1
ATOM 489 C CA . VAL A 1 65 ? 3.240 6.189 -6.602 1.00 98.06 65 VAL A CA 1
ATOM 490 C C . VAL A 1 65 ? 2.250 6.226 -7.761 1.00 98.06 65 VAL A C 1
ATOM 492 O O . VAL A 1 65 ? 1.053 6.205 -7.507 1.00 98.06 65 VAL A O 1
ATOM 495 N N . ALA A 1 66 ? 2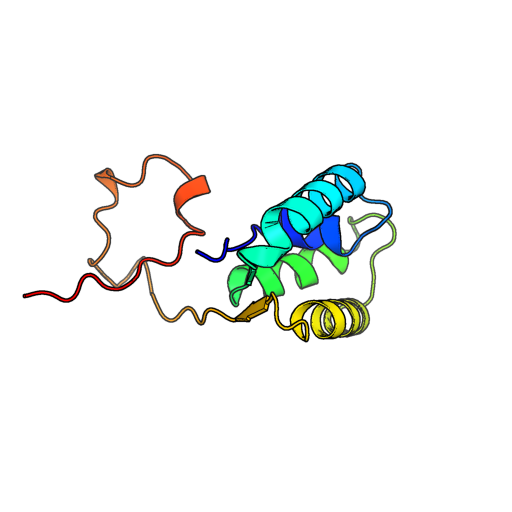.714 6.231 -9.014 1.00 97.88 66 ALA A N 1
ATOM 496 C CA . ALA A 1 66 ? 1.825 6.208 -10.176 1.00 97.88 66 ALA A CA 1
ATOM 497 C C . ALA A 1 66 ? 0.935 4.952 -10.194 1.00 97.88 66 ALA A C 1
ATOM 499 O O . ALA A 1 66 ? -0.281 5.058 -10.330 1.00 97.88 66 ALA A O 1
ATOM 500 N N . ARG A 1 67 ? 1.517 3.771 -9.951 1.00 96.25 67 ARG A N 1
ATOM 501 C CA . ARG A 1 67 ? 0.756 2.509 -9.881 1.00 96.25 67 ARG A CA 1
ATOM 502 C C . ARG A 1 67 ? -0.225 2.476 -8.714 1.00 96.25 67 ARG A C 1
ATOM 504 O O . ARG A 1 67 ? -1.336 1.974 -8.846 1.00 96.25 67 ARG A O 1
ATOM 511 N N . LEU A 1 68 ? 0.180 3.012 -7.566 1.00 96.75 68 LEU A N 1
ATOM 512 C CA . LEU A 1 68 ? -0.695 3.123 -6.409 1.00 96.75 68 LEU A CA 1
ATOM 513 C C . LEU A 1 68 ? -1.844 4.103 -6.679 1.00 96.75 68 LEU A C 1
ATOM 515 O O . LEU A 1 68 ? -2.973 3.802 -6.314 1.00 96.75 68 LEU A O 1
ATOM 519 N N . ALA A 1 69 ? -1.575 5.229 -7.347 1.00 96.94 69 ALA A N 1
ATOM 520 C CA . ALA A 1 69 ? -2.586 6.208 -7.738 1.00 96.94 69 ALA A CA 1
ATOM 521 C C . ALA A 1 69 ? -3.657 5.579 -8.641 1.00 96.94 69 ALA A C 1
ATOM 523 O O . ALA A 1 69 ? -4.841 5.784 -8.403 1.00 96.94 69 ALA A O 1
ATOM 524 N N . GLU A 1 70 ? -3.263 4.753 -9.612 1.00 95.44 70 GLU A N 1
ATOM 525 C CA . GLU A 1 70 ? -4.208 3.994 -10.444 1.00 95.44 70 GLU A CA 1
ATOM 526 C C . GLU A 1 70 ? -5.082 3.045 -9.610 1.00 95.44 70 GLU A C 1
ATOM 528 O O . GLU A 1 70 ? -6.295 2.988 -9.806 1.00 95.44 70 GLU A O 1
ATOM 533 N N . ALA A 1 71 ? -4.490 2.338 -8.642 1.00 93.12 71 ALA A N 1
ATOM 534 C CA . ALA A 1 71 ? -5.217 1.388 -7.803 1.00 93.12 71 ALA A CA 1
ATOM 535 C C . ALA A 1 71 ? -6.242 2.056 -6.867 1.00 93.12 71 ALA A C 1
ATOM 537 O O . ALA A 1 71 ? -7.296 1.481 -6.608 1.00 93.12 71 ALA A O 1
ATOM 538 N N . VAL A 1 72 ? -5.955 3.258 -6.356 1.00 95.31 72 VAL A N 1
ATOM 539 C CA . VAL A 1 72 ? -6.819 3.956 -5.378 1.00 95.31 72 VAL A CA 1
ATOM 540 C C . VAL A 1 72 ? -7.904 4.832 -6.014 1.00 95.31 72 VAL A C 1
ATOM 542 O O . VAL A 1 72 ? -8.719 5.406 -5.301 1.00 95.31 72 VAL A O 1
ATOM 545 N N . VAL A 1 73 ? -7.938 4.951 -7.344 1.00 93.25 73 VAL A N 1
ATOM 546 C CA . VAL A 1 73 ? -8.990 5.697 -8.066 1.00 93.25 73 VAL A CA 1
ATOM 547 C C . VAL A 1 73 ? -10.317 4.923 -8.119 1.00 93.25 73 VAL A C 1
ATOM 549 O O . VAL A 1 73 ? -11.368 5.520 -8.354 1.00 93.25 73 VAL A O 1
ATOM 552 N N . GLY A 1 74 ? -10.293 3.606 -7.897 1.00 87.81 74 GLY A N 1
ATOM 553 C CA . GLY A 1 74 ? -11.481 2.754 -7.957 1.00 87.81 74 GLY A CA 1
ATOM 554 C C . GLY A 1 74 ? -12.566 3.127 -6.927 1.00 87.81 74 GLY A C 1
ATOM 555 O O . GLY A 1 74 ? -12.247 3.539 -5.812 1.00 87.81 74 GLY A O 1
ATOM 556 N N . PRO A 1 75 ? -13.865 2.955 -7.253 1.00 87.50 75 PRO A N 1
ATOM 557 C CA . PRO A 1 75 ? -14.974 3.258 -6.334 1.00 87.50 75 PRO A CA 1
ATOM 558 C C . PRO A 1 75 ? -15.024 2.330 -5.105 1.00 87.50 75 PRO A C 1
ATOM 560 O O . PRO A 1 75 ? -15.695 2.615 -4.108 1.00 87.50 75 PRO A O 1
ATOM 563 N N . ASP A 1 76 ? -14.330 1.200 -5.184 1.00 92.56 76 ASP A N 1
ATOM 564 C CA . ASP A 1 76 ? -14.142 0.216 -4.129 1.00 92.56 76 ASP A CA 1
ATOM 565 C C . ASP A 1 76 ? -13.054 0.625 -3.121 1.00 92.56 76 ASP A C 1
ATOM 567 O O . ASP A 1 76 ? -13.000 0.043 -2.036 1.00 92.56 76 ASP A O 1
ATOM 571 N N . HIS A 1 77 ? -12.256 1.660 -3.409 1.00 96.06 77 HIS A N 1
ATOM 572 C CA . HIS A 1 77 ? -11.259 2.210 -2.492 1.00 96.06 77 HIS A CA 1
ATOM 573 C C . HIS A 1 77 ? -11.808 3.342 -1.613 1.00 96.06 77 HIS A C 1
ATOM 575 O O . HIS A 1 77 ? -12.658 4.139 -2.011 1.00 96.06 77 HIS A O 1
ATOM 581 N N . GLN A 1 78 ? -11.288 3.436 -0.390 1.00 95.56 78 GLN A N 1
ATOM 582 C CA . GLN A 1 78 ? -11.382 4.636 0.430 1.00 95.56 78 GLN A CA 1
ATOM 583 C C . GLN A 1 78 ? -10.048 4.922 1.119 1.00 95.56 78 GLN A C 1
ATOM 585 O O . GLN A 1 78 ? -9.452 4.047 1.748 1.00 95.56 78 GLN A O 1
ATOM 590 N N . PHE A 1 79 ? -9.606 6.176 1.078 1.00 94.75 79 PHE A N 1
ATOM 591 C CA . PHE A 1 79 ? -8.503 6.617 1.920 1.00 94.75 79 PHE A CA 1
ATOM 592 C C . PHE A 1 79 ? -8.987 6.886 3.348 1.00 94.75 79 PHE A C 1
ATOM 594 O O . PHE A 1 79 ? -9.939 7.643 3.552 1.00 94.75 79 PHE A O 1
ATOM 601 N N . TRP A 1 80 ? -8.334 6.273 4.333 1.00 93.56 80 TRP A N 1
ATOM 602 C CA . TRP A 1 80 ? -8.568 6.529 5.753 1.00 93.56 80 TRP A CA 1
ATOM 603 C C . TRP A 1 80 ? -7.409 7.361 6.305 1.00 93.56 80 TRP A C 1
ATOM 605 O O . TRP A 1 80 ? -6.286 6.850 6.353 1.00 93.56 80 TRP A O 1
ATOM 615 N N . PRO A 1 81 ? -7.639 8.637 6.670 1.00 89.81 81 PRO A N 1
ATOM 616 C CA . PRO A 1 81 ? -6.610 9.439 7.314 1.00 89.81 81 PRO A CA 1
ATOM 617 C C . PRO A 1 81 ? -6.251 8.836 8.677 1.00 89.81 81 PRO A C 1
ATOM 619 O O . PRO A 1 81 ? -7.042 8.107 9.271 1.00 89.81 81 PRO A O 1
ATOM 622 N N . ASP A 1 82 ? -5.044 9.132 9.142 1.00 83.25 82 ASP A N 1
ATOM 623 C CA . ASP A 1 82 ? -4.560 8.729 10.457 1.00 83.25 82 ASP A CA 1
ATOM 624 C C . ASP A 1 82 ? -3.850 9.929 11.082 1.00 83.25 82 ASP A C 1
ATOM 626 O O . ASP A 1 82 ? -2.865 10.429 10.531 1.00 83.25 82 ASP A O 1
ATOM 630 N N . ASP A 1 83 ? -4.413 10.434 12.172 1.00 80.94 83 ASP A N 1
ATOM 631 C CA . ASP A 1 83 ? -3.922 11.557 12.968 1.00 80.94 83 ASP A CA 1
ATOM 632 C C . ASP A 1 83 ? -3.637 11.157 14.424 1.00 80.94 83 ASP A C 1
ATOM 634 O O . ASP A 1 83 ? -3.194 11.995 15.212 1.00 80.94 83 ASP A O 1
ATOM 638 N N . LEU A 1 84 ? -3.826 9.877 14.766 1.00 76.81 84 LEU A N 1
ATOM 639 C CA . LEU A 1 84 ? -3.678 9.371 16.123 1.00 76.81 84 LEU A CA 1
ATOM 640 C C . LEU A 1 84 ? -2.202 9.199 16.471 1.00 76.81 84 LEU A C 1
ATOM 642 O O . LEU A 1 84 ? -1.450 8.484 15.801 1.00 76.81 84 LEU A O 1
ATOM 646 N N . ASN A 1 85 ? -1.783 9.796 17.583 1.00 80.06 85 ASN A N 1
ATOM 647 C CA . ASN A 1 85 ? -0.485 9.511 18.176 1.00 80.06 85 ASN A CA 1
ATOM 648 C C . ASN A 1 85 ? -0.626 8.475 19.305 1.00 80.06 85 ASN A C 1
ATOM 650 O O . ASN A 1 85 ? -0.909 8.855 20.444 1.00 80.06 85 ASN A O 1
ATOM 654 N N . PRO A 1 86 ? -0.333 7.183 19.061 1.00 77.38 86 PRO A N 1
ATOM 655 C CA . PRO A 1 86 ? -0.518 6.128 20.059 1.00 77.38 86 PRO A CA 1
ATOM 656 C C . PRO A 1 86 ? 0.358 6.281 21.315 1.00 77.38 86 PRO A C 1
ATOM 658 O O . PRO A 1 86 ? 0.081 5.663 22.341 1.00 77.38 86 PRO A O 1
ATOM 661 N N . VAL A 1 87 ? 1.439 7.066 21.246 1.00 81.06 87 VAL A N 1
ATOM 662 C CA . VAL A 1 87 ? 2.365 7.271 22.372 1.00 81.06 87 VAL A CA 1
ATOM 663 C C . VAL A 1 87 ? 1.875 8.379 23.301 1.00 81.06 87 VAL A C 1
ATOM 665 O O . VAL A 1 87 ? 2.082 8.307 24.511 1.00 81.06 87 VAL A O 1
ATOM 668 N N . VAL A 1 88 ? 1.248 9.414 22.744 1.00 78.81 88 VAL A N 1
ATOM 669 C CA . VAL A 1 88 ? 0.798 10.594 23.498 1.00 78.81 88 VAL A CA 1
ATOM 670 C C . VAL A 1 88 ? -0.663 10.454 23.921 1.00 78.81 88 VAL A C 1
ATOM 672 O O . VAL A 1 88 ? -1.048 10.895 25.005 1.00 78.81 88 VAL A O 1
ATOM 675 N N . GLU A 1 89 ? -1.482 9.813 23.096 1.00 74.12 89 GLU A N 1
ATOM 676 C CA . GLU A 1 89 ? -2.907 9.658 23.339 1.00 74.12 89 GLU A CA 1
ATOM 677 C C . GLU A 1 89 ? -3.191 8.397 24.160 1.00 74.12 89 GLU A C 1
ATOM 679 O O . GLU A 1 89 ? -2.943 7.269 23.741 1.00 74.12 89 GLU A O 1
ATOM 684 N N . GLN A 1 90 ? -3.782 8.579 25.342 1.00 68.06 90 GLN A N 1
ATOM 685 C CA . GLN A 1 90 ? -4.205 7.480 26.224 1.00 68.06 90 GLN A CA 1
ATOM 686 C C . GLN A 1 90 ? -5.590 6.923 25.849 1.00 68.06 90 GLN A C 1
ATOM 688 O O . GLN A 1 90 ? -6.321 6.404 26.692 1.00 68.06 90 GLN A O 1
ATOM 693 N N . THR A 1 91 ? -5.997 7.077 24.590 1.00 70.25 91 THR A N 1
ATOM 694 C CA . THR A 1 91 ? -7.288 6.595 24.079 1.00 70.25 91 THR A CA 1
ATOM 695 C C . THR A 1 91 ? -7.299 5.076 23.898 1.00 70.25 91 THR A C 1
ATOM 697 O O . THR A 1 91 ? -8.367 4.466 23.912 1.00 70.25 91 THR A O 1
ATOM 700 N N . LEU A 1 92 ? -6.121 4.454 23.795 1.00 70.69 92 LEU A N 1
ATOM 701 C CA . LEU A 1 92 ? -5.949 3.014 23.637 1.00 70.69 92 LEU A CA 1
ATOM 702 C C . LEU A 1 92 ? -5.584 2.349 24.967 1.00 70.69 92 LEU A C 1
ATOM 704 O O . LEU A 1 92 ? -4.583 2.673 25.605 1.00 70.69 92 LEU A O 1
ATOM 708 N N . THR A 1 93 ? -6.367 1.343 25.360 1.00 77.56 93 THR A N 1
ATOM 709 C CA . THR A 1 93 ? -5.991 0.447 26.461 1.00 77.56 93 THR A CA 1
ATOM 710 C C . THR A 1 93 ? -5.057 -0.626 25.911 1.00 77.56 93 THR A C 1
ATOM 712 O O . THR A 1 93 ? -5.498 -1.680 25.458 1.00 77.56 93 THR A O 1
ATOM 715 N N . TRP A 1 94 ? -3.749 -0.366 25.942 1.00 76.88 94 TRP A N 1
ATOM 716 C CA . TRP A 1 94 ? -2.724 -1.250 25.367 1.00 76.88 94 TRP A CA 1
ATOM 717 C C . TRP A 1 94 ? -2.762 -2.692 25.889 1.00 76.88 94 TRP A C 1
ATOM 719 O O . TRP A 1 94 ? -2.436 -3.612 25.147 1.00 76.88 94 TRP A O 1
ATOM 729 N N . GLY A 1 95 ? -3.247 -2.919 27.114 1.00 78.00 95 GLY A N 1
ATOM 730 C CA . GLY A 1 95 ? -3.461 -4.268 27.657 1.00 78.00 95 GLY A CA 1
ATOM 731 C C . GLY A 1 95 ? -4.513 -5.105 26.911 1.00 78.00 95 GLY A C 1
ATOM 732 O O . GLY A 1 95 ? -4.559 -6.318 27.086 1.00 78.00 95 GLY A O 1
ATOM 733 N N . GLN A 1 96 ? -5.347 -4.481 26.074 1.00 77.94 96 GLN A N 1
ATOM 734 C CA . GLN A 1 96 ? -6.341 -5.149 25.227 1.00 77.94 96 GLN A CA 1
ATOM 735 C C . GLN A 1 96 ? -5.848 -5.368 23.789 1.00 77.94 96 GLN A C 1
ATOM 737 O O . GLN A 1 96 ? -6.509 -6.062 23.017 1.00 77.94 96 GLN A O 1
ATOM 742 N N . VAL A 1 97 ? -4.688 -4.811 23.423 1.00 79.25 97 VAL A N 1
ATOM 743 C CA . VAL A 1 97 ? -4.056 -5.056 22.124 1.00 79.25 97 VAL A CA 1
ATOM 744 C C . VAL A 1 97 ? -3.331 -6.397 22.197 1.00 79.25 97 VAL A C 1
ATOM 746 O O . VAL A 1 97 ? -2.230 -6.507 22.728 1.00 79.25 97 VAL A O 1
ATOM 749 N N . LEU A 1 98 ? -3.964 -7.443 21.665 1.00 75.94 98 LEU A N 1
ATOM 750 C CA . LEU A 1 98 ? -3.489 -8.829 21.804 1.00 75.94 98 LEU A CA 1
ATOM 751 C C . LEU A 1 98 ? -2.368 -9.197 20.817 1.00 75.94 98 LEU A C 1
ATOM 753 O O . LEU A 1 98 ? -1.819 -10.295 20.886 1.00 75.94 98 LEU A O 1
ATOM 757 N N . GLY A 1 99 ? -2.031 -8.314 19.873 1.00 75.12 99 GLY A N 1
ATOM 758 C CA . GLY A 1 99 ? -0.923 -8.544 18.951 1.00 75.12 99 GLY A CA 1
ATOM 759 C C . GLY A 1 99 ? -0.817 -7.527 17.819 1.00 75.12 99 GLY A C 1
ATOM 760 O O . GLY A 1 99 ? -1.740 -6.763 17.540 1.00 75.12 99 GLY A O 1
ATOM 761 N N . HIS A 1 100 ? 0.315 -7.572 17.112 1.00 72.50 100 HIS A N 1
ATOM 762 C CA . HIS A 1 100 ? 0.697 -6.604 16.074 1.00 72.50 100 HIS A CA 1
ATOM 763 C C . HIS A 1 100 ? -0.334 -6.437 14.940 1.00 72.50 100 HIS A C 1
ATOM 765 O O . HIS A 1 100 ? -0.420 -5.383 14.322 1.00 72.50 100 HIS A O 1
ATOM 771 N N . ARG A 1 101 ? -1.166 -7.455 14.684 1.00 66.06 101 ARG A N 1
ATOM 772 C CA . ARG A 1 101 ? -2.199 -7.444 13.631 1.00 66.06 101 ARG A CA 1
ATOM 773 C C . ARG A 1 101 ? -3.386 -6.523 13.935 1.00 66.06 101 ARG A C 1
ATOM 775 O O . ARG A 1 101 ? -4.234 -6.337 13.069 1.00 66.06 101 ARG A O 1
ATOM 782 N N . GLN A 1 102 ? -3.474 -5.992 15.153 1.00 70.19 102 GLN A N 1
ATOM 783 C CA . GLN A 1 102 ? -4.536 -5.076 15.576 1.00 70.19 102 GLN A CA 1
ATOM 784 C C . GLN A 1 102 ? -4.138 -3.599 15.433 1.00 70.19 102 GLN A C 1
ATOM 786 O O . GLN A 1 102 ? -5.004 -2.740 15.543 1.00 70.19 102 GLN A O 1
ATOM 791 N N . LEU A 1 103 ? -2.863 -3.307 15.141 1.00 71.88 103 LEU A N 1
ATOM 792 C CA . LEU A 1 103 ? -2.344 -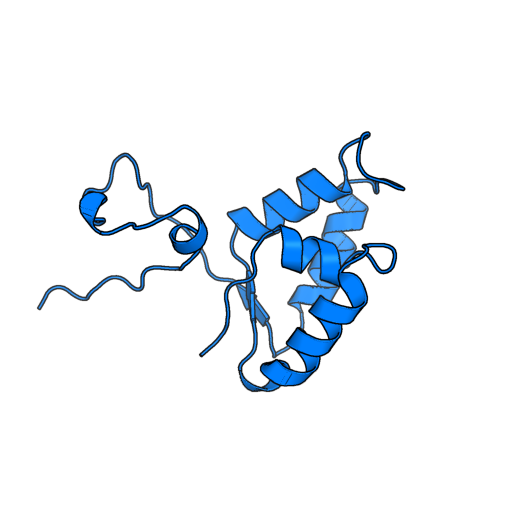1.936 15.034 1.00 71.88 103 LEU A CA 1
ATOM 793 C C . LEU A 1 103 ? -2.756 -1.231 13.737 1.00 71.88 103 LEU A C 1
ATOM 795 O O . LEU A 1 103 ? -2.840 -0.013 13.702 1.00 71.88 103 LEU A O 1
ATOM 799 N N . ASN A 1 104 ? -3.076 -1.993 12.690 1.00 61.59 104 ASN A N 1
ATOM 800 C CA . ASN A 1 104 ? -3.497 -1.450 11.396 1.00 61.59 104 ASN A CA 1
ATOM 801 C C . ASN A 1 104 ? -5.027 -1.373 11.284 1.00 61.59 104 ASN A C 1
ATOM 803 O O . ASN A 1 104 ? -5.566 -1.386 10.183 1.00 61.59 104 ASN A O 1
ATOM 807 N N . ARG A 1 105 ? -5.757 -1.382 12.407 1.00 57.41 105 ARG A N 1
ATOM 808 C CA . ARG A 1 105 ? -7.210 -1.201 12.420 1.00 57.41 105 ARG A CA 1
ATOM 809 C C . ARG A 1 105 ? -7.489 0.249 12.793 1.00 57.41 105 ARG A C 1
ATOM 811 O O . ARG A 1 105 ? -7.145 0.658 13.893 1.00 57.41 105 ARG A O 1
ATOM 818 N N . HIS A 1 106 ? -8.153 0.994 11.910 1.00 56.94 106 HIS A N 1
ATOM 819 C CA . HIS A 1 106 ? -8.666 2.311 12.273 1.00 56.94 106 HIS A CA 1
ATOM 820 C C . HIS A 1 106 ? -9.644 2.137 13.440 1.00 56.94 106 HIS A C 1
ATOM 822 O O . HIS A 1 106 ? -10.695 1.505 13.296 1.00 56.94 106 HIS A O 1
ATOM 828 N N . ALA A 1 107 ? -9.282 2.653 14.611 1.00 53.84 107 ALA A N 1
ATOM 829 C CA . ALA A 1 107 ? -10.213 2.785 15.712 1.00 53.84 107 ALA A CA 1
ATOM 830 C C . ALA A 1 107 ? -11.139 3.946 15.351 1.00 53.84 107 ALA A C 1
ATOM 832 O O . ALA A 1 107 ? -10.718 5.096 15.320 1.00 53.84 107 ALA A O 1
ATOM 833 N N . THR A 1 108 ? -12.395 3.668 15.003 1.00 44.88 108 THR A N 1
ATOM 834 C CA . THR A 1 108 ? -13.412 4.724 15.070 1.00 44.88 108 THR A CA 1
ATOM 835 C C . THR A 1 108 ? -13.398 5.266 16.497 1.00 44.88 108 THR A C 1
ATOM 837 O O . THR A 1 108 ? -13.496 4.445 17.419 1.00 44.88 108 THR A O 1
ATOM 840 N N . PRO A 1 109 ? -13.253 6.588 16.706 1.00 42.88 109 PRO A N 1
ATOM 841 C CA . PRO A 1 109 ? -13.379 7.166 18.031 1.00 42.88 109 PRO A CA 1
ATOM 842 C C . PRO A 1 109 ? -14.685 6.668 18.641 1.00 42.88 109 PRO A C 1
ATOM 844 O O . PRO A 1 109 ? -15.747 6.797 18.033 1.00 42.88 109 PRO A O 1
ATOM 847 N N . VAL A 1 110 ? -14.609 6.035 19.810 1.00 45.22 110 VAL A N 1
ATOM 848 C CA . VAL A 1 110 ? -15.810 5.783 20.601 1.00 45.22 110 VAL A CA 1
ATOM 849 C C . VAL A 1 110 ? -16.290 7.167 21.015 1.00 45.22 110 VAL A C 1
ATOM 851 O O . VAL A 1 110 ? -15.619 7.824 21.815 1.00 45.22 110 VAL A O 1
ATOM 854 N N . GLU A 1 111 ? -17.387 7.642 20.422 1.00 34.91 111 GLU A N 1
ATOM 855 C CA . GLU A 1 111 ? -18.093 8.821 20.917 1.00 34.91 111 GLU A CA 1
ATOM 856 C C . GLU A 1 111 ? -18.351 8.583 22.405 1.00 34.91 111 GLU A C 1
ATOM 858 O O . GLU A 1 111 ? -19.079 7.668 22.796 1.00 34.91 111 GLU A O 1
ATOM 863 N N . ARG A 1 112 ? -17.651 9.344 23.250 1.00 34.84 112 ARG A N 1
ATOM 864 C CA . ARG A 1 112 ? -17.888 9.334 24.687 1.00 34.84 112 ARG A CA 1
ATOM 865 C C . ARG A 1 112 ? -19.267 9.958 24.895 1.00 34.84 112 ARG A C 1
ATOM 867 O O . ARG A 1 112 ? -19.406 11.166 24.719 1.00 34.84 112 ARG A O 1
ATOM 874 N N . ALA A 1 113 ? -20.256 9.114 25.184 1.00 35.59 113 ALA A N 1
ATOM 875 C CA . ALA A 1 113 ? -21.537 9.524 25.751 1.00 35.59 113 ALA A CA 1
ATOM 876 C C . ALA A 1 113 ? -21.349 10.084 27.168 1.00 35.59 113 ALA A C 1
ATOM 878 O O . ALA A 1 113 ? -20.420 9.611 27.869 1.00 35.59 113 ALA A O 1
#